Protein AF-A0A7X0SND7-F1 (afdb_monomer)

Secondary structure (DSSP, 8-state):
-EEEEETTEEEEE-GGGEEEEEE-SS-EEEEESS-EEEESS-HHHHHHHHHHHHHHHHHHHHHHHHHHHHHHHHHHHHHHHHTT-S----

Organism: NCBI:txid2761120

Nearest PDB structures (foldseek):
  3d6w-assembly1_A  TM=6.962E-01  e=3.505E-02  Bacillus cereus ATCC 10987
  5mv9-assembly1_A  TM=5.513E-01  e=3.437E-01  Homo sapiens
  3qij-assembly1_A  TM=5.697E-01  e=4.720E-01  Homo sapiens
  5ejr-assembly1_A  TM=6.043E-01  e=7.839E-01  Dictyostelium discoideum
  1x11-assembly1_B  TM=4.551E-01  e=2.787E+00  Homo sapiens

Radius of gyration: 23.23 Å; Cα contacts (8 Å, |Δi|>4): 99; chains: 1; bounding box: 54×20×56 Å

Foldseek 3Di:
DFWFADPVGIDDDDLVQFPDWAFACQWIWTDGPVDIGTTRHGPVVVVVSSVVVVVVVVVVVVVVVVVVVVVVVVVVVVVCVVVVVPPPPD

Sequence (90 aa):
MITLTTNNGQISIAPELITSIVGDADGSQINTMSDVVCVEESRQEIVRKIMEYKLGMIRYAATQQAERRDEGYVEMTELERLAGLEDSDA

Solvent-accessible surface area (backbone atoms only — not comparable to full-atom values): 5144 Å² total; per-residue (Å²): 114,46,78,47,46,32,99,90,45,78,48,76,44,55,70,88,49,54,75,47,78,49,58,49,82,83,20,20,39,37,34,37,88,89,52,76,48,64,30,55,49,22,45,68,56,53,53,49,51,48,50,54,50,53,52,50,51,53,52,51,52,52,49,56,55,48,53,52,48,52,51,52,50,52,53,49,52,51,50,35,51,74,71,66,61,60,76,82,86,122

pLDDT: mean 85.12, std 13.84, range [41.84, 96.81]

Mean predicted aligned error: 9.96 Å

Structure (mmCIF, N/CA/C/O backbone):
data_AF-A0A7X0SND7-F1
#
_entry.id   AF-A0A7X0SND7-F1
#
loop_
_atom_site.group_PDB
_atom_site.id
_atom_site.type_symbol
_atom_site.label_atom_id
_atom_site.label_alt_id
_atom_site.label_comp_id
_atom_site.label_asym_id
_atom_site.label_entity_id
_atom_site.label_seq_id
_atom_site.pdbx_PDB_ins_code
_atom_site.Cartn_x
_atom_site.Cartn_y
_atom_site.Cartn_z
_atom_site.occupancy
_atom_site.B_iso_or_equiv
_atom_site.auth_seq_id
_atom_site.auth_comp_id
_atom_site.auth_asym_id
_atom_site.auth_atom_id
_atom_site.pdbx_PDB_model_num
ATOM 1 N N . MET A 1 1 ? 2.779 -3.509 -0.760 1.00 91.75 1 MET A N 1
ATOM 2 C CA . MET A 1 1 ? 1.952 -3.718 0.444 1.00 91.75 1 MET A CA 1
ATOM 3 C C . MET A 1 1 ? 2.189 -2.569 1.403 1.00 91.75 1 MET A C 1
ATOM 5 O O . MET A 1 1 ? 3.335 -2.159 1.548 1.00 91.75 1 MET A O 1
ATOM 9 N N . ILE A 1 2 ? 1.133 -2.058 2.030 1.00 94.94 2 ILE A N 1
ATOM 10 C CA . ILE A 1 2 ? 1.232 -1.154 3.181 1.00 94.94 2 ILE A CA 1
ATOM 11 C C . ILE A 1 2 ? 0.987 -1.953 4.458 1.00 94.94 2 ILE A C 1
ATOM 13 O O . ILE A 1 2 ? 0.153 -2.857 4.456 1.00 94.94 2 ILE A O 1
ATOM 17 N N . THR A 1 3 ? 1.705 -1.623 5.528 1.00 96.81 3 THR A N 1
ATOM 18 C CA . THR A 1 3 ? 1.520 -2.251 6.842 1.00 96.81 3 THR A CA 1
ATOM 19 C C . THR A 1 3 ? 0.790 -1.292 7.768 1.00 96.81 3 THR A C 1
ATOM 21 O O . THR A 1 3 ? 1.160 -0.115 7.865 1.00 96.81 3 THR A O 1
ATOM 24 N N . LEU A 1 4 ? -0.254 -1.808 8.409 1.00 95.38 4 LEU A N 1
ATOM 25 C CA . LEU A 1 4 ? -1.146 -1.068 9.291 1.00 95.38 4 LEU A CA 1
ATOM 26 C C . LEU A 1 4 ? -1.300 -1.789 10.626 1.00 95.38 4 LEU A C 1
ATOM 28 O O . LEU A 1 4 ? -1.108 -3.007 10.697 1.00 95.38 4 LEU A O 1
ATOM 32 N N . THR A 1 5 ? -1.649 -1.043 11.666 1.00 96.62 5 THR A N 1
ATOM 33 C CA . THR A 1 5 ? -1.804 -1.575 13.020 1.00 96.62 5 THR A CA 1
ATOM 34 C C . THR A 1 5 ? -3.278 -1.766 13.334 1.00 96.62 5 THR A C 1
ATOM 36 O O . THR A 1 5 ? -4.105 -0.905 13.062 1.00 96.62 5 THR A O 1
ATOM 39 N N . THR A 1 6 ? -3.618 -2.914 13.901 1.00 93.12 6 THR A N 1
ATOM 40 C CA . THR A 1 6 ? -4.956 -3.259 14.385 1.00 93.12 6 THR A CA 1
ATOM 41 C C . THR A 1 6 ? -4.869 -3.635 15.858 1.00 93.12 6 THR A C 1
ATOM 43 O O . THR A 1 6 ? -3.800 -4.013 16.343 1.00 93.12 6 THR A O 1
ATOM 46 N N . ASN A 1 7 ? -6.020 -3.707 16.525 1.00 86.12 7 ASN A N 1
ATOM 47 C CA . ASN A 1 7 ? -6.119 -4.194 17.905 1.00 86.12 7 ASN A CA 1
ATOM 48 C C . ASN A 1 7 ? -5.544 -5.614 18.106 1.00 86.12 7 ASN A C 1
ATOM 50 O O . ASN A 1 7 ? -5.222 -5.997 19.227 1.00 86.12 7 ASN A O 1
ATOM 54 N N . ASN A 1 8 ? -5.429 -6.405 17.031 1.00 88.12 8 ASN A N 1
ATOM 55 C CA . ASN A 1 8 ? -4.952 -7.789 17.056 1.00 88.12 8 ASN A CA 1
ATOM 56 C C . ASN A 1 8 ? -3.511 -7.941 16.527 1.00 88.12 8 ASN A C 1
ATOM 58 O O . ASN A 1 8 ? -3.051 -9.064 16.321 1.00 88.12 8 ASN A O 1
ATOM 62 N N . GLY A 1 9 ? -2.801 -6.834 16.283 1.00 93.44 9 GLY A N 1
ATOM 63 C CA . GLY A 1 9 ? -1.450 -6.817 15.720 1.00 93.44 9 GLY A CA 1
ATOM 64 C C . GLY A 1 9 ? -1.380 -6.120 14.362 1.00 93.44 9 GLY A C 1
ATOM 65 O O . GLY A 1 9 ? -2.236 -5.310 14.017 1.00 93.44 9 GLY A O 1
ATOM 66 N N . GLN A 1 10 ? -0.345 -6.415 13.578 1.00 96.25 10 GLN A N 1
ATOM 67 C CA . GLN A 1 10 ? -0.139 -5.775 12.278 1.00 96.25 10 GLN A CA 1
ATOM 68 C C . GLN A 1 10 ? -0.772 -6.563 11.135 1.00 96.25 10 GLN A C 1
ATOM 70 O O . GLN A 1 10 ? -0.745 -7.792 11.111 1.00 96.25 10 GLN A O 1
ATOM 75 N N . ILE A 1 11 ? -1.274 -5.830 10.147 1.00 94.00 11 ILE A N 1
ATOM 76 C CA . ILE A 1 11 ? -1.786 -6.373 8.892 1.00 94.00 11 ILE A CA 1
ATOM 77 C C . ILE A 1 11 ? -1.030 -5.760 7.719 1.00 94.00 11 ILE A C 1
ATOM 79 O O . ILE A 1 11 ? -0.601 -4.607 7.770 1.00 94.00 11 ILE A O 1
ATOM 83 N N . SER A 1 12 ? -0.918 -6.508 6.627 1.00 95.19 12 SER A N 1
ATOM 84 C CA . SER A 1 12 ? -0.408 -5.988 5.361 1.00 95.19 12 SER A CA 1
ATOM 85 C C . SER A 1 12 ? -1.513 -6.004 4.316 1.00 95.19 12 SER A C 1
ATOM 87 O O . SER A 1 12 ? -2.079 -7.053 4.024 1.00 95.19 12 SER A O 1
ATOM 89 N N . ILE A 1 13 ? -1.793 -4.845 3.724 1.00 93.31 13 ILE A N 1
ATOM 90 C CA . ILE A 1 13 ? -2.831 -4.679 2.702 1.00 93.31 13 ILE A CA 1
ATOM 91 C C . ILE A 1 13 ? -2.191 -4.244 1.380 1.00 93.31 13 ILE A C 1
ATOM 93 O O . ILE A 1 13 ? -1.274 -3.418 1.346 1.00 93.31 13 ILE A O 1
ATOM 97 N N . ALA A 1 14 ? -2.672 -4.814 0.276 1.00 94.19 14 ALA A N 1
ATOM 98 C CA . ALA A 1 14 ? -2.375 -4.334 -1.069 1.00 94.19 14 ALA A CA 1
ATOM 99 C C . ALA A 1 14 ? -3.254 -3.104 -1.349 1.00 94.19 14 ALA A C 1
ATOM 101 O O . ALA A 1 14 ? -4.481 -3.240 -1.315 1.00 94.19 14 ALA A O 1
ATOM 102 N N . PRO A 1 15 ? -2.687 -1.907 -1.599 1.00 93.44 15 PRO A N 1
ATOM 103 C CA . PRO A 1 15 ? -3.485 -0.700 -1.816 1.00 93.44 15 PRO A CA 1
ATOM 104 C C . PRO A 1 15 ? -4.498 -0.800 -2.960 1.00 93.44 15 PRO A C 1
ATOM 106 O O . PRO A 1 15 ? -5.496 -0.087 -2.953 1.00 93.44 15 PRO A O 1
ATOM 109 N N . GLU A 1 16 ? -4.263 -1.688 -3.922 1.00 92.56 16 GLU A N 1
ATOM 110 C CA . GLU A 1 16 ? -5.136 -1.962 -5.064 1.00 92.56 16 GLU A CA 1
ATOM 111 C C . GLU A 1 16 ? -6.448 -2.650 -4.661 1.00 92.56 16 GLU A C 1
ATOM 113 O O . GLU A 1 16 ? -7.434 -2.560 -5.386 1.00 92.56 16 GLU A O 1
ATOM 118 N N . LEU A 1 17 ? -6.472 -3.332 -3.512 1.00 93.69 17 LEU A N 1
ATOM 119 C CA . LEU A 1 17 ? -7.654 -4.038 -3.007 1.00 93.69 17 LEU A CA 1
ATOM 120 C C . LEU A 1 17 ? -8.564 -3.147 -2.153 1.00 93.69 17 LEU A C 1
ATOM 122 O O . LEU A 1 17 ? -9.670 -3.564 -1.804 1.00 93.69 17 LEU A O 1
ATOM 126 N N . ILE A 1 18 ? -8.107 -1.942 -1.803 1.00 94.81 18 ILE A N 1
ATOM 127 C CA . ILE A 1 18 ? -8.852 -0.990 -0.979 1.00 94.81 18 ILE A CA 1
ATOM 128 C C . ILE A 1 18 ? -9.926 -0.321 -1.838 1.00 94.81 18 ILE A C 1
ATOM 130 O O . ILE A 1 18 ? -9.621 0.372 -2.807 1.00 94.81 18 ILE A O 1
ATOM 134 N N . THR A 1 19 ? -11.188 -0.489 -1.452 1.00 96.38 19 THR A N 1
ATOM 135 C CA . THR A 1 19 ? -12.333 0.138 -2.125 1.00 96.38 19 THR A CA 1
ATOM 136 C C . THR A 1 19 ? -12.677 1.484 -1.501 1.00 96.38 19 THR A C 1
ATOM 138 O O . THR A 1 19 ? -13.025 2.428 -2.207 1.00 96.38 19 THR A O 1
ATOM 141 N N . SER A 1 20 ? -12.563 1.602 -0.177 1.00 96.31 20 SER A N 1
ATOM 142 C CA . SER A 1 20 ? -12.785 2.857 0.541 1.00 96.31 20 SER A CA 1
ATOM 143 C C . SER A 1 20 ? -12.116 2.853 1.913 1.00 96.31 20 SER A C 1
ATOM 145 O O . SER A 1 20 ? -11.846 1.800 2.489 1.00 96.31 20 SER A O 1
ATOM 147 N N . ILE A 1 21 ? -11.849 4.052 2.432 1.00 95.94 21 ILE A N 1
ATOM 148 C CA . ILE A 1 21 ? -11.327 4.266 3.783 1.00 95.94 21 ILE A CA 1
ATOM 149 C C . ILE A 1 21 ? -12.253 5.263 4.465 1.00 95.94 21 ILE A C 1
ATOM 151 O O . ILE A 1 21 ? -12.441 6.381 3.971 1.00 95.94 21 ILE A O 1
ATOM 155 N N . VAL A 1 22 ? -12.822 4.851 5.589 1.00 94.75 22 VAL A N 1
ATOM 156 C CA . VAL A 1 22 ? -13.710 5.654 6.430 1.00 94.75 22 VAL A CA 1
ATOM 157 C C . VAL A 1 22 ? -13.063 5.745 7.802 1.00 94.75 22 VAL A C 1
ATOM 159 O O . VAL A 1 22 ? -12.556 4.751 8.293 1.00 94.75 22 VAL A O 1
ATOM 162 N N . GLY A 1 23 ? -13.032 6.916 8.417 1.00 91.19 23 GLY A N 1
ATOM 163 C CA . GLY A 1 23 ? -12.344 7.091 9.693 1.00 91.19 23 GLY A CA 1
ATOM 164 C C . GLY A 1 23 ? -12.070 8.550 9.990 1.00 91.19 23 GLY A C 1
ATOM 165 O O . GLY A 1 23 ? -12.228 9.410 9.111 1.00 91.19 23 GLY A O 1
ATOM 166 N N . ASP A 1 24 ? -11.656 8.801 11.222 1.00 84.75 24 ASP A N 1
ATOM 167 C CA . ASP A 1 24 ? -11.303 10.115 11.739 1.00 84.75 24 ASP A CA 1
ATOM 168 C C . ASP A 1 24 ? -9.873 10.104 12.312 1.00 84.75 24 ASP A C 1
ATOM 170 O O . ASP A 1 24 ? -8.976 9.490 11.724 1.00 84.75 24 ASP A O 1
ATOM 174 N N . ALA A 1 25 ? -9.633 10.872 13.376 1.00 80.25 25 ALA A N 1
ATOM 175 C CA . ALA A 1 25 ? -8.326 10.997 14.003 1.00 80.25 25 ALA A CA 1
ATOM 176 C C . ALA A 1 25 ? -7.960 9.794 14.889 1.00 80.25 25 ALA A C 1
ATOM 178 O O . ALA A 1 25 ? -6.768 9.550 15.064 1.00 80.25 25 ALA A O 1
ATOM 179 N N . ASP A 1 26 ? -8.945 9.051 15.404 1.00 83.50 26 ASP A N 1
ATOM 180 C CA . ASP A 1 26 ? -8.741 8.020 16.434 1.00 83.50 26 ASP A CA 1
ATOM 181 C C . ASP A 1 26 ? -8.651 6.598 15.856 1.00 83.50 26 ASP A C 1
ATOM 183 O O . ASP A 1 26 ? -8.363 5.638 16.570 1.00 83.50 26 ASP A O 1
ATOM 187 N N . GLY A 1 27 ? -8.901 6.453 14.555 1.00 91.38 27 GLY A N 1
ATOM 188 C CA . GLY A 1 27 ? -8.774 5.195 13.837 1.00 91.38 27 GLY A CA 1
ATOM 189 C C . GLY A 1 27 ? -9.551 5.199 12.530 1.00 91.38 27 GLY A C 1
ATOM 190 O O . GLY A 1 27 ? -10.304 6.126 12.208 1.00 91.38 27 GLY A O 1
ATOM 191 N N . SER A 1 28 ? -9.368 4.136 11.754 1.00 96.19 28 SER A N 1
ATOM 192 C CA . SER A 1 28 ? -10.038 3.987 10.466 1.00 96.19 28 SER A CA 1
ATOM 193 C C . SER A 1 28 ? -10.530 2.576 10.215 1.00 96.19 28 SER A C 1
ATOM 195 O O . SER A 1 28 ? -9.939 1.585 10.618 1.00 96.19 28 SER A O 1
ATOM 197 N N . GLN A 1 29 ? -11.596 2.495 9.443 1.00 95.88 29 GLN A N 1
ATOM 198 C CA . GLN A 1 29 ? -12.092 1.301 8.800 1.00 95.88 29 GLN A CA 1
ATOM 199 C C . GLN A 1 29 ? -11.686 1.315 7.323 1.00 95.88 29 GLN A C 1
ATOM 201 O O . GLN A 1 29 ? -11.994 2.241 6.566 1.00 95.88 29 GLN A O 1
ATOM 206 N N . ILE A 1 30 ? -11.017 0.253 6.900 1.00 96.00 30 ILE A N 1
ATOM 207 C CA . ILE A 1 30 ? -10.642 -0.001 5.516 1.00 96.00 30 ILE A CA 1
ATOM 208 C C . ILE A 1 30 ? -11.593 -1.044 4.964 1.00 96.00 30 ILE A C 1
ATOM 210 O O . ILE A 1 30 ? -11.618 -2.183 5.424 1.00 96.00 30 ILE A O 1
ATOM 214 N N . ASN A 1 31 ? -12.347 -0.662 3.943 1.00 95.69 31 ASN A N 1
ATOM 215 C CA . ASN A 1 31 ? -13.147 -1.606 3.186 1.00 95.69 31 ASN A CA 1
ATOM 216 C C . ASN A 1 31 ? -12.314 -2.090 2.000 1.00 95.69 31 ASN A C 1
ATOM 218 O O . ASN A 1 31 ? -11.781 -1.292 1.222 1.00 95.69 31 ASN A O 1
ATOM 222 N N . THR A 1 32 ? -12.208 -3.403 1.865 1.00 94.06 32 THR A N 1
ATOM 223 C CA . THR A 1 32 ? -11.624 -4.073 0.703 1.00 94.06 32 THR A CA 1
ATOM 224 C C . THR A 1 32 ? -12.726 -4.771 -0.089 1.00 94.06 32 THR A C 1
ATOM 226 O O . THR A 1 32 ? -13.893 -4.751 0.301 1.00 94.06 32 THR A O 1
ATOM 229 N N . MET A 1 33 ? -12.384 -5.383 -1.221 1.00 89.00 33 MET A N 1
ATOM 230 C CA . MET A 1 33 ? -13.354 -6.169 -1.998 1.00 89.00 33 MET A CA 1
ATOM 231 C C . MET A 1 33 ? -13.901 -7.387 -1.238 1.00 89.00 33 MET A C 1
ATOM 233 O O . MET A 1 33 ? -15.014 -7.824 -1.515 1.00 89.00 33 MET A O 1
ATOM 237 N N . SER A 1 34 ? -13.118 -7.954 -0.317 1.00 90.19 34 SER A N 1
ATOM 238 C CA . SER A 1 34 ? -13.434 -9.217 0.360 1.00 90.19 34 SER A CA 1
ATOM 239 C C . SER A 1 34 ? -13.751 -9.067 1.843 1.00 90.19 34 SER A C 1
ATOM 241 O O . SER A 1 34 ? -14.366 -9.963 2.411 1.00 90.19 34 SER A O 1
ATOM 243 N N . ASP A 1 35 ? -13.293 -7.988 2.477 1.00 93.12 35 ASP A N 1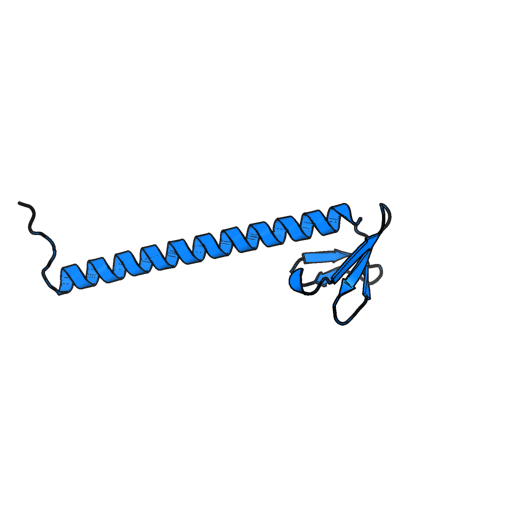
ATOM 244 C CA . ASP A 1 35 ? -13.330 -7.852 3.932 1.00 93.12 35 ASP A CA 1
ATOM 245 C C . ASP A 1 35 ? -13.282 -6.388 4.392 1.00 93.12 35 ASP A C 1
ATOM 247 O O . ASP A 1 35 ? -12.931 -5.479 3.629 1.00 93.12 35 ASP A O 1
ATOM 251 N N . VAL A 1 36 ? -13.596 -6.175 5.663 1.00 93.81 36 VAL A N 1
ATOM 252 C CA . VAL A 1 36 ? -13.541 -4.895 6.359 1.00 93.81 36 VAL A CA 1
ATOM 253 C C . VAL A 1 36 ? -12.549 -5.001 7.507 1.00 93.81 36 VAL A C 1
ATOM 255 O O . VAL A 1 36 ? -12.672 -5.874 8.359 1.00 93.81 36 VAL A O 1
ATOM 258 N N . VAL A 1 37 ? -11.587 -4.079 7.565 1.00 93.25 37 VAL A N 1
ATOM 259 C CA . VAL A 1 37 ? -10.537 -4.106 8.585 1.00 93.25 37 VAL A CA 1
ATOM 260 C C . VAL A 1 37 ? -10.447 -2.782 9.328 1.00 93.25 37 VAL A C 1
ATOM 262 O O . VAL A 1 37 ? -10.314 -1.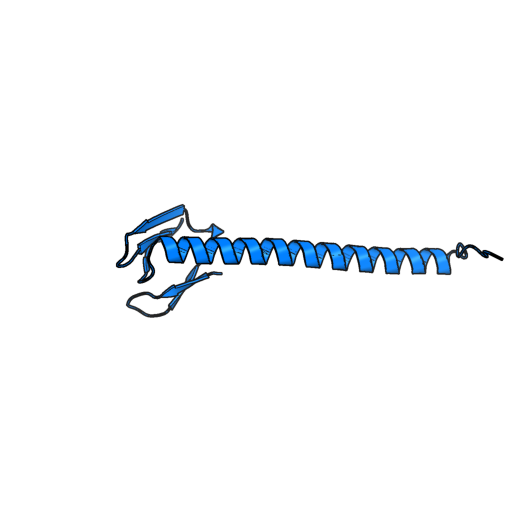729 8.709 1.00 93.25 37 VAL A O 1
ATOM 265 N N . CYS A 1 38 ? -10.489 -2.835 10.658 1.00 94.38 38 CYS A N 1
ATOM 266 C CA . CYS A 1 38 ? -10.297 -1.669 11.517 1.00 94.38 38 CYS A CA 1
ATOM 267 C C . CYS A 1 38 ? -8.826 -1.533 11.909 1.00 94.38 38 CYS A C 1
ATOM 269 O O . CYS A 1 38 ? -8.209 -2.501 12.355 1.00 94.38 38 CYS A O 1
ATOM 271 N N . VAL A 1 39 ? -8.291 -0.328 11.757 1.00 95.88 39 VAL A N 1
ATOM 272 C CA . VAL A 1 39 ? -6.899 0.026 12.013 1.00 95.88 39 VAL A CA 1
ATOM 273 C C . VAL A 1 39 ? -6.813 1.245 12.928 1.00 95.88 39 VAL A C 1
ATOM 275 O O . VAL A 1 39 ? -7.719 2.080 12.957 1.00 95.88 39 VAL A O 1
ATOM 278 N N . GLU A 1 40 ? -5.719 1.336 13.672 1.00 95.94 40 GLU A N 1
ATOM 279 C CA . GLU A 1 40 ? -5.435 2.427 14.610 1.00 95.94 40 GLU A CA 1
ATOM 280 C C . GLU A 1 40 ? -5.024 3.712 13.882 1.00 95.94 40 GLU A C 1
ATOM 282 O O . GLU A 1 40 ? -5.180 4.810 14.407 1.00 95.94 40 GLU A O 1
ATOM 287 N N . GLU A 1 41 ? -4.509 3.603 12.655 1.00 95.00 41 GLU A N 1
ATOM 288 C CA . GLU A 1 41 ? -4.122 4.776 11.886 1.00 95.00 41 GLU A CA 1
ATOM 289 C C . GLU A 1 41 ? -5.318 5.647 11.487 1.00 95.00 41 GLU A C 1
ATOM 291 O O . GLU A 1 41 ? -6.355 5.176 11.006 1.00 95.00 41 GLU A O 1
ATOM 296 N N . SER A 1 42 ? -5.113 6.962 11.578 1.00 95.44 42 SER A N 1
ATOM 297 C CA . SER A 1 42 ? -6.026 7.944 10.997 1.00 95.44 42 SER A CA 1
ATOM 298 C C . SER A 1 42 ? -6.133 7.781 9.480 1.00 95.44 42 SER A C 1
ATOM 300 O O . SER A 1 42 ? -5.205 7.330 8.791 1.00 95.44 42 SER A O 1
ATOM 302 N N . ARG A 1 43 ? -7.249 8.247 8.918 1.00 94.69 43 ARG A N 1
ATOM 303 C CA . ARG A 1 43 ? -7.483 8.180 7.470 1.00 94.69 43 ARG A CA 1
ATOM 304 C C . ARG A 1 43 ? -6.367 8.873 6.683 1.00 94.69 43 ARG A C 1
ATOM 306 O O . ARG A 1 43 ? -5.961 8.391 5.625 1.00 94.69 43 ARG A O 1
ATOM 313 N N . GLN A 1 44 ? -5.872 10.002 7.183 1.00 94.31 44 GLN A N 1
ATOM 314 C CA . GLN A 1 44 ? -4.812 10.791 6.558 1.00 94.31 44 GLN A CA 1
ATOM 315 C C . GLN A 1 44 ? -3.494 10.019 6.519 1.00 94.31 44 GLN A C 1
ATOM 317 O O . GLN A 1 44 ? -2.800 10.038 5.500 1.00 94.31 44 GLN A O 1
ATOM 322 N N . GLU A 1 45 ? -3.160 9.311 7.597 1.00 94.81 45 GLU A N 1
ATOM 323 C CA . GLU A 1 45 ? -1.952 8.498 7.647 1.00 94.81 45 GLU A CA 1
ATOM 324 C C . GLU A 1 45 ? -2.015 7.330 6.657 1.00 94.81 45 GLU A C 1
ATOM 326 O O . GLU A 1 45 ? -1.051 7.092 5.926 1.00 94.81 45 GLU A O 1
ATOM 331 N N . ILE A 1 46 ? -3.161 6.654 6.556 1.00 94.75 46 ILE A N 1
ATOM 332 C CA . ILE A 1 46 ? -3.351 5.560 5.594 1.00 94.75 46 ILE A CA 1
ATOM 333 C C . ILE A 1 46 ? -3.216 6.082 4.162 1.00 94.75 46 ILE A C 1
ATOM 335 O O . ILE A 1 46 ? -2.497 5.496 3.351 1.00 94.75 46 ILE A O 1
ATOM 339 N 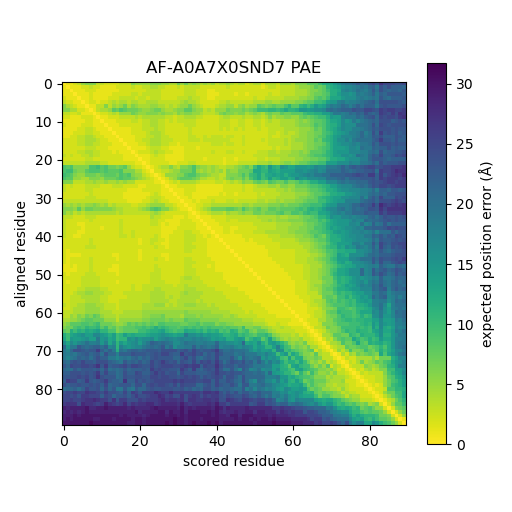N . VAL A 1 47 ? -3.850 7.217 3.845 1.00 94.25 47 VAL A N 1
ATOM 340 C CA . VAL A 1 47 ? -3.734 7.851 2.522 1.00 94.25 47 VAL A CA 1
ATOM 341 C C . VAL A 1 47 ? -2.280 8.212 2.213 1.00 94.25 47 VAL A C 1
ATOM 343 O O . VAL A 1 47 ? -1.815 7.944 1.104 1.00 94.25 47 VAL A O 1
ATOM 346 N N . ARG A 1 48 ? -1.529 8.750 3.184 1.00 95.50 48 ARG A N 1
ATOM 347 C CA . ARG A 1 48 ? -0.094 9.028 3.025 1.00 95.50 48 ARG A CA 1
ATOM 348 C C . ARG A 1 48 ? 0.688 7.755 2.692 1.00 95.50 48 ARG A C 1
ATOM 350 O O . ARG A 1 48 ? 1.402 7.743 1.691 1.00 95.50 48 ARG A O 1
ATOM 357 N N . LYS A 1 49 ? 0.502 6.674 3.461 1.00 96.19 49 LYS A N 1
ATOM 358 C CA . LYS A 1 49 ? 1.162 5.375 3.223 1.00 96.19 49 LYS A CA 1
ATOM 359 C C . LYS A 1 49 ? 0.847 4.819 1.825 1.00 96.19 49 LYS A C 1
ATOM 361 O O . LYS A 1 49 ? 1.739 4.312 1.145 1.00 96.19 49 LYS A O 1
ATOM 366 N N . ILE A 1 50 ? -0.397 4.954 1.353 1.00 95.81 50 ILE A N 1
ATOM 367 C CA . ILE A 1 50 ? -0.800 4.545 -0.007 1.00 95.81 50 ILE A CA 1
ATOM 368 C C . ILE A 1 50 ? -0.065 5.360 -1.075 1.00 95.81 50 ILE A C 1
ATOM 370 O O . ILE A 1 50 ? 0.412 4.797 -2.062 1.00 95.81 50 ILE A O 1
ATOM 374 N N . MET A 1 51 ? 0.024 6.678 -0.901 1.00 95.50 51 MET A N 1
ATOM 375 C CA . MET A 1 51 ? 0.694 7.557 -1.863 1.00 95.50 51 MET A CA 1
ATOM 376 C C . MET A 1 51 ? 2.199 7.291 -1.925 1.00 95.50 51 MET A C 1
ATOM 378 O O . MET A 1 51 ? 2.759 7.223 -3.018 1.00 95.50 51 MET A O 1
ATOM 382 N N . GLU A 1 52 ? 2.839 7.077 -0.775 1.00 96.19 52 GLU A N 1
ATOM 383 C CA . GLU A 1 52 ? 4.251 6.689 -0.690 1.00 96.19 52 GLU A CA 1
ATOM 384 C C . GLU A 1 52 ? 4.508 5.361 -1.407 1.00 96.19 52 GLU A C 1
ATOM 386 O O . GLU A 1 52 ? 5.436 5.264 -2.213 1.00 96.19 52 GLU A O 1
ATOM 391 N N . TYR A 1 53 ? 3.642 4.366 -1.195 1.00 95.31 53 TYR A N 1
ATOM 392 C CA . TYR A 1 53 ? 3.724 3.090 -1.900 1.00 95.31 53 TYR A CA 1
ATOM 393 C C . TYR A 1 53 ? 3.596 3.260 -3.420 1.00 95.31 53 TYR A C 1
ATOM 395 O O . TYR A 1 53 ? 4.442 2.769 -4.169 1.00 95.31 53 TYR A O 1
ATOM 403 N N . LYS A 1 54 ? 2.583 4.000 -3.892 1.00 93.62 54 LYS A N 1
ATOM 404 C CA . LYS A 1 54 ? 2.379 4.254 -5.329 1.00 93.62 54 LYS A CA 1
ATOM 405 C C . LYS A 1 54 ? 3.569 4.975 -5.956 1.00 93.62 54 LYS A C 1
ATOM 407 O O . LYS A 1 54 ? 4.004 4.605 -7.044 1.00 93.62 54 LYS A O 1
ATOM 412 N N . LEU A 1 55 ? 4.126 5.970 -5.267 1.00 95.25 55 LEU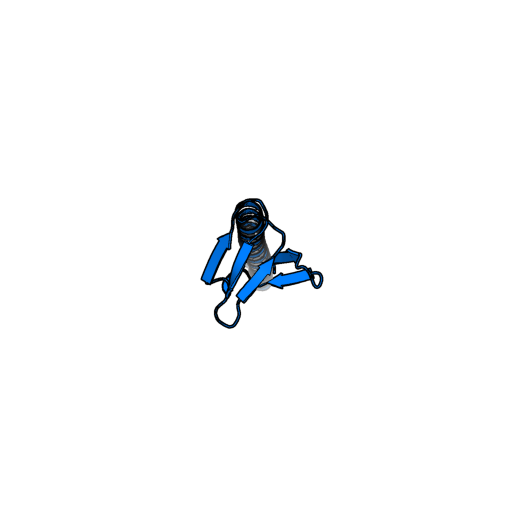 A N 1
ATOM 413 C CA . LEU A 1 55 ? 5.320 6.674 -5.726 1.00 95.25 55 LEU A CA 1
ATOM 414 C C . LEU A 1 55 ? 6.531 5.735 -5.805 1.00 95.25 55 LEU A C 1
ATOM 416 O O . LEU A 1 55 ? 7.280 5.787 -6.781 1.00 95.25 55 LEU A O 1
ATOM 420 N N . GLY A 1 56 ? 6.705 4.858 -4.814 1.00 94.56 56 GLY A N 1
ATOM 421 C CA . GLY A 1 56 ? 7.734 3.818 -4.827 1.00 94.56 56 GLY A CA 1
ATOM 422 C C . GLY A 1 56 ? 7.598 2.876 -6.024 1.00 94.56 56 GLY A C 1
ATOM 423 O O . GLY A 1 56 ? 8.581 2.629 -6.717 1.00 94.56 56 GLY A O 1
ATOM 424 N N . MET A 1 57 ? 6.377 2.430 -6.329 1.00 92.50 57 MET A N 1
ATOM 425 C CA . MET A 1 57 ? 6.098 1.567 -7.483 1.00 92.50 57 MET A CA 1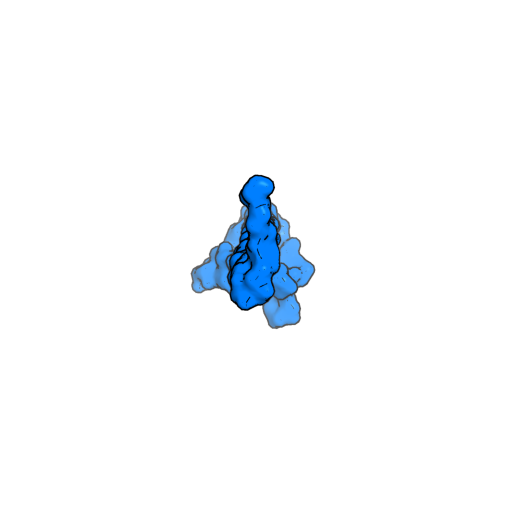
ATOM 426 C C . MET A 1 57 ? 6.390 2.251 -8.822 1.00 92.50 57 MET A C 1
ATOM 428 O O . MET A 1 57 ? 6.965 1.629 -9.712 1.00 92.50 57 MET A O 1
ATOM 432 N N . ILE A 1 58 ? 6.045 3.535 -8.964 1.00 93.00 58 ILE A N 1
ATOM 433 C CA . ILE A 1 58 ? 6.361 4.318 -10.171 1.00 93.00 58 IL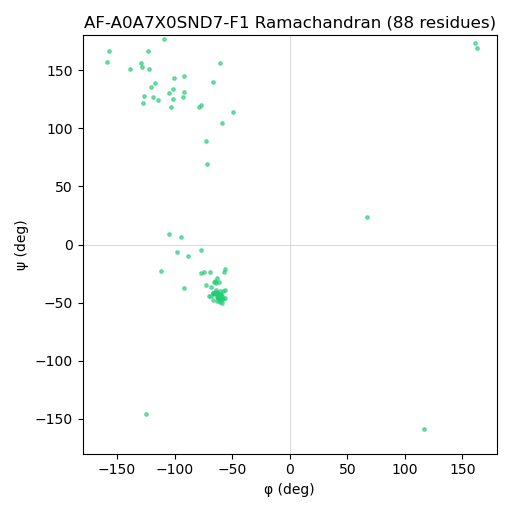E A CA 1
ATOM 434 C C . ILE A 1 58 ? 7.876 4.433 -10.353 1.00 93.00 58 ILE A C 1
ATOM 436 O O . ILE A 1 58 ? 8.381 4.232 -11.456 1.00 93.00 58 ILE A O 1
ATOM 440 N N . ARG A 1 59 ? 8.610 4.728 -9.273 1.00 93.31 59 ARG A N 1
ATOM 441 C CA . ARG A 1 59 ? 10.077 4.816 -9.306 1.00 93.31 59 ARG A CA 1
ATOM 442 C C . ARG A 1 59 ? 10.705 3.482 -9.685 1.00 93.31 59 ARG A C 1
ATOM 444 O O . ARG A 1 59 ? 11.552 3.453 -10.565 1.00 93.31 59 ARG A O 1
ATOM 451 N N . TYR A 1 60 ? 10.239 2.393 -9.080 1.00 92.12 60 TYR A N 1
ATOM 452 C CA . TYR A 1 60 ? 10.702 1.048 -9.404 1.00 92.12 60 TYR A CA 1
ATOM 453 C C . TYR A 1 60 ? 10.476 0.706 -10.884 1.00 92.12 60 TYR A C 1
ATOM 455 O O . TYR A 1 60 ? 11.401 0.270 -11.564 1.00 92.12 60 TYR A O 1
ATOM 463 N N . ALA A 1 61 ? 9.281 0.977 -11.417 1.00 89.44 61 ALA A N 1
ATOM 464 C CA . ALA A 1 61 ? 8.984 0.752 -12.830 1.00 89.44 61 ALA A CA 1
ATOM 465 C C . ALA A 1 61 ? 9.889 1.579 -13.761 1.0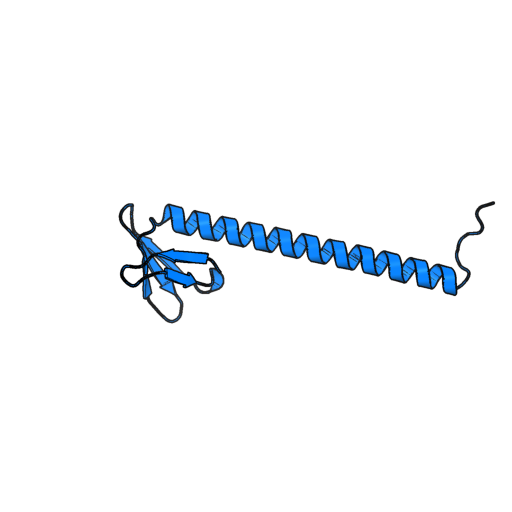0 89.44 61 ALA A C 1
ATOM 467 O O . ALA A 1 61 ? 10.363 1.061 -14.771 1.00 89.44 61 ALA A O 1
ATOM 468 N N . ALA A 1 62 ? 10.166 2.839 -13.406 1.00 87.38 62 ALA A N 1
ATOM 469 C CA . ALA A 1 62 ? 11.083 3.690 -14.159 1.00 87.38 62 ALA A CA 1
ATOM 470 C C . ALA A 1 62 ? 12.522 3.146 -14.144 1.00 87.38 62 ALA A C 1
ATOM 472 O O . ALA A 1 62 ? 13.168 3.124 -15.190 1.00 87.38 62 ALA A O 1
ATOM 473 N N . THR A 1 63 ? 13.005 2.655 -12.996 1.00 89.50 63 THR A N 1
ATOM 474 C CA . THR A 1 63 ? 14.329 2.023 -12.881 1.00 89.50 63 THR A CA 1
ATOM 475 C C . THR A 1 63 ? 14.422 0.760 -13.732 1.00 89.50 63 THR A C 1
ATOM 477 O O . THR A 1 63 ? 15.331 0.660 -14.547 1.00 89.50 63 THR A O 1
ATOM 480 N N . GLN A 1 64 ? 13.442 -0.148 -13.655 1.00 84.69 64 GLN A N 1
ATOM 481 C CA . GLN A 1 64 ? 13.445 -1.355 -14.493 1.00 84.69 64 GLN A CA 1
ATOM 482 C C . GLN A 1 64 ? 13.394 -1.035 -15.995 1.00 84.69 64 GLN A C 1
ATOM 484 O O . GLN A 1 64 ? 13.935 -1.781 -16.809 1.00 84.69 64 GLN A O 1
ATOM 489 N N . GLN A 1 65 ? 12.723 0.051 -16.391 1.00 81.00 65 GLN A N 1
ATOM 490 C CA . GLN A 1 65 ? 12.688 0.479 -17.788 1.00 81.00 65 GLN A CA 1
ATOM 491 C C . GLN A 1 65 ? 14.027 1.074 -18.247 1.00 81.00 65 GLN A C 1
ATOM 493 O O . GLN A 1 65 ? 14.393 0.889 -19.407 1.00 81.00 65 GLN A O 1
ATOM 498 N N . ALA A 1 66 ? 14.739 1.777 -17.363 1.00 76.50 66 ALA A N 1
ATOM 499 C CA . ALA A 1 66 ? 16.084 2.271 -17.637 1.00 76.50 66 ALA A CA 1
ATOM 500 C C . ALA A 1 66 ? 17.079 1.109 -17.779 1.00 76.50 66 ALA A C 1
ATOM 502 O O . ALA A 1 66 ? 17.756 1.033 -18.796 1.00 76.50 66 ALA A O 1
ATOM 503 N N . GLU A 1 67 ? 17.067 0.150 -16.848 1.00 75.06 67 GLU A N 1
ATOM 504 C CA . GLU A 1 67 ? 17.931 -1.041 -16.895 1.00 75.06 67 GLU A CA 1
ATOM 505 C C . GLU A 1 67 ? 17.747 -1.834 -18.195 1.00 75.06 67 GLU A C 1
ATOM 507 O O . GLU A 1 67 ? 18.718 -2.144 -18.874 1.00 75.06 67 GLU A O 1
ATOM 512 N N . ARG A 1 68 ? 16.499 -2.072 -18.620 1.00 70.44 68 ARG A N 1
ATOM 513 C CA . ARG A 1 68 ? 16.220 -2.757 -19.896 1.00 70.44 68 ARG A CA 1
ATOM 514 C C . ARG A 1 68 ? 16.677 -1.975 -21.125 1.00 70.44 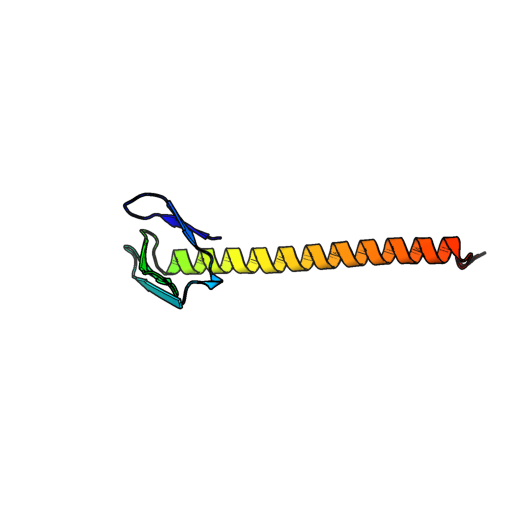68 ARG A C 1
ATOM 516 O O . ARG A 1 68 ? 16.968 -2.577 -22.154 1.00 70.44 68 ARG A O 1
ATOM 523 N N . ARG A 1 69 ? 16.668 -0.639 -21.067 1.00 63.12 69 ARG A N 1
ATOM 524 C CA . ARG A 1 69 ? 17.205 0.183 -22.160 1.00 63.12 69 ARG A CA 1
ATOM 525 C C . ARG A 1 69 ? 18.718 0.063 -22.214 1.00 63.12 69 ARG A C 1
ATOM 527 O O . ARG A 1 69 ? 19.235 -0.116 -23.308 1.00 63.12 69 ARG A O 1
ATOM 534 N N . ASP A 1 70 ? 19.390 0.117 -21.071 1.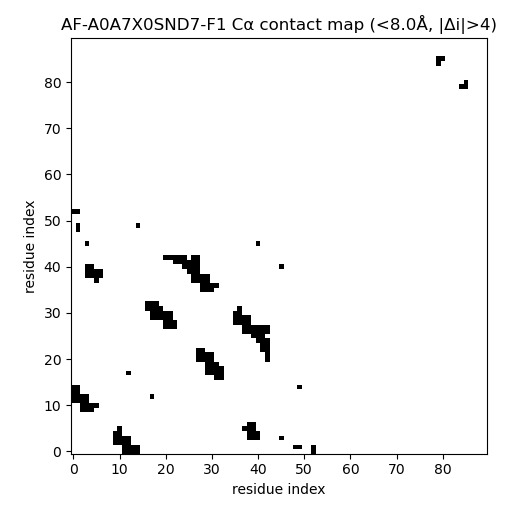00 62.38 70 ASP A N 1
ATOM 535 C CA . ASP A 1 70 ? 20.844 -0.029 -21.000 1.00 62.38 70 ASP A CA 1
ATOM 536 C C . ASP A 1 70 ? 21.284 -1.426 -21.467 1.00 62.38 70 ASP A C 1
ATOM 538 O O . ASP A 1 70 ? 22.194 -1.526 -22.285 1.00 62.38 70 ASP A O 1
ATOM 542 N N . GLU A 1 71 ? 20.583 -2.491 -21.062 1.00 64.44 71 GLU A N 1
ATOM 543 C CA . GLU A 1 71 ? 20.795 -3.852 -21.586 1.00 64.44 71 GLU A CA 1
ATOM 544 C C . GLU A 1 71 ? 20.605 -3.913 -23.109 1.00 64.44 71 GLU A C 1
ATOM 546 O O . GLU A 1 71 ? 21.469 -4.424 -23.818 1.00 64.44 71 GLU A O 1
ATOM 551 N N . GLY A 1 72 ? 19.526 -3.323 -23.635 1.00 59.62 72 GLY A N 1
ATOM 552 C CA . GLY A 1 72 ? 19.282 -3.267 -25.080 1.00 59.62 72 GLY A CA 1
ATOM 553 C C . GLY A 1 72 ? 20.330 -2.456 -25.855 1.00 59.62 72 GLY A C 1
ATOM 554 O O . GLY A 1 72 ? 20.652 -2.801 -26.990 1.00 59.62 72 GLY A O 1
ATOM 555 N N . TYR A 1 73 ? 20.896 -1.402 -25.257 1.00 59.16 73 TYR A N 1
ATOM 556 C CA . TYR A 1 73 ? 22.016 -0.657 -25.839 1.00 59.16 73 TYR A CA 1
ATOM 557 C C . TYR A 1 73 ? 23.295 -1.498 -25.861 1.00 59.16 73 TYR A C 1
ATOM 559 O O . TYR A 1 73 ? 23.973 -1.533 -26.887 1.00 59.16 73 TYR A O 1
ATOM 567 N N . VAL A 1 74 ? 23.614 -2.204 -24.773 1.00 61.59 74 VAL A N 1
ATOM 568 C CA . VAL A 1 74 ? 24.778 -3.104 -24.717 1.00 61.59 74 VAL A CA 1
ATOM 569 C C . VAL A 1 74 ? 24.652 -4.231 -25.748 1.00 61.59 74 VAL A C 1
ATOM 571 O O . VAL A 1 74 ? 25.594 -4.452 -26.507 1.00 61.59 74 VAL A O 1
ATOM 574 N N . GLU A 1 75 ? 23.488 -4.883 -25.849 1.00 66.25 75 GLU A N 1
ATOM 575 C CA . GLU A 1 75 ? 23.244 -5.940 -26.845 1.00 66.25 75 GLU A CA 1
ATOM 576 C C . GLU A 1 75 ? 23.376 -5.426 -28.286 1.00 66.25 75 GLU A C 1
ATOM 578 O O . GLU A 1 75 ? 23.991 -6.081 -29.128 1.00 66.25 75 GLU A O 1
ATOM 583 N N . MET A 1 76 ? 22.839 -4.240 -28.583 1.00 66.75 76 MET A N 1
ATOM 584 C CA . MET A 1 76 ? 22.936 -3.636 -29.914 1.00 66.75 76 MET A CA 1
ATOM 585 C C . MET A 1 76 ? 24.380 -3.274 -30.273 1.00 66.75 76 MET A C 1
ATOM 587 O O . MET A 1 76 ? 24.819 -3.576 -31.379 1.00 66.75 76 MET A O 1
ATOM 591 N N . THR A 1 77 ? 25.140 -2.727 -29.321 1.00 67.94 77 THR A N 1
ATOM 592 C CA . THR A 1 77 ? 26.559 -2.388 -29.526 1.00 67.94 77 THR A CA 1
ATOM 593 C C . THR A 1 77 ? 27.389 -3.654 -29.778 1.00 67.94 77 THR A C 1
ATOM 595 O O . THR A 1 77 ? 28.272 -3.680 -30.633 1.00 67.94 77 THR A O 1
ATOM 598 N N . GLU A 1 78 ? 27.092 -4.749 -29.071 1.00 67.69 78 GLU A N 1
ATOM 599 C CA . GLU A 1 78 ? 27.769 -6.028 -29.287 1.00 67.69 78 GLU A CA 1
ATOM 600 C C . GLU A 1 78 ? 27.412 -6.661 -30.643 1.00 67.69 78 GLU A C 1
ATOM 602 O O . GLU A 1 78 ? 28.290 -7.223 -31.303 1.00 67.69 78 GLU A O 1
ATOM 607 N N . LEU A 1 79 ? 26.162 -6.527 -31.100 1.00 68.81 79 LEU A N 1
ATOM 608 C CA . LEU A 1 79 ? 25.740 -6.951 -32.438 1.00 68.81 79 LEU A CA 1
ATOM 609 C C . LEU A 1 79 ? 26.397 -6.119 -33.548 1.00 68.81 79 LEU A C 1
ATOM 611 O O . LEU A 1 79 ? 26.841 -6.698 -34.537 1.00 68.81 79 LEU A O 1
ATOM 615 N N . GLU A 1 80 ? 26.506 -4.798 -33.388 1.00 69.25 80 GLU A N 1
ATOM 616 C CA . GLU A 1 80 ? 27.212 -3.910 -34.325 1.00 69.25 80 GLU A CA 1
ATOM 617 C C . GLU A 1 80 ? 28.701 -4.274 -34.421 1.00 69.25 80 GLU A C 1
ATOM 619 O O . GLU A 1 80 ? 29.232 -4.424 -35.526 1.00 69.25 80 GLU A O 1
ATOM 624 N N . ARG A 1 81 ? 29.351 -4.553 -33.282 1.00 70.75 81 ARG A N 1
ATOM 625 C CA . ARG A 1 81 ? 30.730 -5.062 -33.233 1.00 70.75 81 ARG A CA 1
ATOM 626 C C . ARG A 1 81 ? 30.892 -6.410 -33.932 1.00 70.75 81 ARG A C 1
ATOM 628 O O . ARG A 1 81 ? 31.812 -6.586 -34.728 1.00 70.75 81 ARG A O 1
ATOM 635 N N . LEU A 1 82 ? 30.014 -7.376 -33.654 1.00 70.69 82 LEU A N 1
ATOM 636 C CA . LEU A 1 82 ? 30.053 -8.704 -34.285 1.00 70.69 82 LEU A CA 1
ATOM 637 C C . LEU A 1 82 ? 29.761 -8.647 -35.790 1.00 70.69 82 LEU A C 1
ATOM 639 O O . LEU A 1 82 ? 30.315 -9.440 -36.551 1.00 70.69 82 LEU A O 1
ATOM 643 N N . ALA A 1 83 ? 28.916 -7.711 -36.222 1.00 76.75 83 ALA A N 1
ATOM 644 C CA . ALA A 1 83 ? 28.623 -7.456 -37.627 1.00 76.75 83 ALA A CA 1
ATOM 645 C C . ALA A 1 83 ? 29.739 -6.675 -38.350 1.00 76.75 83 ALA A C 1
ATOM 647 O O . ALA A 1 83 ? 29.649 -6.490 -39.563 1.00 76.75 83 ALA A O 1
ATOM 648 N N . GLY A 1 84 ? 30.787 -6.235 -37.638 1.00 69.12 84 GLY A N 1
ATOM 649 C CA . GLY A 1 84 ? 31.873 -5.428 -38.200 1.00 69.12 84 GLY A CA 1
ATOM 650 C C . GLY A 1 84 ? 31.430 -4.026 -38.627 1.00 69.12 84 GLY A C 1
ATOM 651 O O . GLY A 1 84 ? 32.052 -3.440 -39.507 1.00 69.12 84 GLY A O 1
ATOM 652 N N . LEU A 1 85 ? 30.340 -3.525 -38.037 1.00 67.56 85 LEU A N 1
ATOM 653 C CA . LEU A 1 85 ? 29.759 -2.202 -38.272 1.00 67.56 85 LEU A CA 1
ATOM 654 C C . LEU A 1 85 ? 30.257 -1.156 -37.264 1.00 67.56 85 LEU A C 1
ATOM 656 O O . LEU A 1 85 ? 29.749 -0.041 -37.271 1.00 67.56 85 LEU A O 1
ATOM 660 N N . GLU A 1 86 ? 31.230 -1.490 -36.404 1.00 64.50 86 GLU A N 1
ATOM 661 C CA . GLU A 1 86 ? 31.966 -0.470 -35.652 1.00 64.50 86 GLU A CA 1
ATOM 662 C C . GLU A 1 86 ? 32.623 0.469 -36.669 1.00 64.50 86 GLU A C 1
ATOM 664 O O . GLU A 1 86 ? 33.594 0.094 -37.338 1.00 64.50 86 GLU A O 1
ATOM 669 N N . ASP A 1 87 ? 32.038 1.661 -36.822 1.00 56.09 87 ASP A N 1
ATOM 670 C CA . ASP A 1 87 ? 32.560 2.720 -37.671 1.00 56.09 87 ASP A CA 1
ATOM 671 C C . ASP A 1 87 ? 34.040 2.893 -37.342 1.00 56.09 87 ASP A C 1
ATOM 673 O O . ASP A 1 87 ? 34.447 3.260 -36.237 1.00 56.09 87 ASP A O 1
ATOM 677 N N . SER A 1 88 ? 34.862 2.558 -38.332 1.00 52.50 88 SER A N 1
ATOM 678 C CA . SER A 1 88 ? 36.278 2.871 -38.343 1.00 52.50 88 SER A CA 1
ATOM 679 C C . SER A 1 88 ? 36.408 4.376 -38.569 1.00 52.50 88 SER A C 1
ATOM 681 O O . SER A 1 88 ? 36.819 4.801 -39.645 1.00 52.50 88 SER A O 1
ATOM 683 N N . ASP A 1 89 ? 36.012 5.178 -37.581 1.00 46.31 89 ASP A N 1
ATOM 684 C CA . ASP A 1 89 ? 36.264 6.615 -37.571 1.00 46.31 89 ASP A CA 1
ATOM 685 C C . ASP A 1 89 ? 37.761 6.827 -37.297 1.00 46.31 89 ASP A C 1
ATOM 687 O O . ASP A 1 89 ? 38.231 6.894 -36.156 1.00 46.31 89 ASP A O 1
ATOM 691 N N . ALA A 1 90 ? 38.509 6.851 -38.402 1.00 41.84 90 ALA A N 1
ATOM 692 C CA . ALA A 1 90 ? 39.839 7.430 -38.549 1.00 41.84 90 ALA A CA 1
ATOM 693 C C . ALA A 1 90 ? 39.732 8.866 -39.082 1.00 41.84 90 ALA A C 1
ATOM 695 O O . ALA A 1 90 ? 38.850 9.120 -39.934 1.00 41.84 90 ALA A O 1
#